Protein AF-A0A1X6P305-F1 (afdb_monomer_lite)

Foldseek 3Di:
DPQPCPLAPPVVQKDFDDPVVDDPFKGKMKGFPVCVVVSVVSSCVSCVVVVAAWDWAWDDDDGIIIIMTGHPCDADQNVQVVVQVVCVVVVVDNQDLLLAEDEDAELSCQCNLVVDDHAYEDELNHDPNNVVSLVVCCVVVVRHVVQRYDYANHHDVGSVVVSCVSSVSD

InterPro domains:
  IPR006380 Sucrose phosphatase-like domain [PF05116] (19-166)
  IPR023214 HAD superfamily [G3DSA:3.40.50.1000] (32-170)
  IPR036412 HAD-like superfamily [SSF56784] (42-167)
  IPR051518 Plant Sucrose Phosphatase [PTHR46521] (19-167)

Structure (mmCIF, N/CA/C/O backbone):
data_AF-A0A1X6P305-F1
#
_entry.id   AF-A0A1X6P305-F1
#
loop_
_atom_site.group_PDB
_atom_site.id
_atom_site.type_symbol
_atom_site.label_atom_id
_atom_site.label_alt_id
_atom_site.label_comp_id
_atom_site.label_asym_id
_atom_site.label_entity_id
_atom_site.label_seq_id
_atom_site.pdbx_PDB_ins_code
_atom_site.Cartn_x
_atom_site.Cartn_y
_atom_site.Cartn_z
_atom_site.occupancy
_atom_site.B_iso_or_equiv
_atom_site.auth_seq_id
_atom_site.auth_comp_id
_atom_site.auth_asym_id
_atom_site.auth_atom_id
_atom_site.pdbx_PDB_model_num
ATOM 1 N N . MET A 1 1 ? 3.555 -16.662 -20.538 1.00 41.25 1 MET A N 1
ATOM 2 C CA . MET A 1 1 ? 4.972 -16.992 -20.259 1.00 41.25 1 MET A CA 1
ATOM 3 C C . MET A 1 1 ? 5.981 -16.266 -21.151 1.00 41.25 1 MET A C 1
ATOM 5 O O . MET A 1 1 ? 7.010 -15.891 -20.623 1.00 41.25 1 MET A O 1
ATOM 9 N N . ALA A 1 2 ? 5.705 -15.972 -22.430 1.00 40.44 2 ALA A N 1
ATOM 10 C CA . ALA A 1 2 ? 6.665 -15.276 -23.312 1.00 40.44 2 ALA A CA 1
ATOM 11 C C . ALA A 1 2 ? 6.873 -13.759 -23.044 1.00 40.44 2 ALA A C 1
ATOM 13 O O . ALA A 1 2 ? 7.752 -13.150 -23.637 1.00 40.44 2 ALA A O 1
ATOM 14 N N . VAL A 1 3 ? 6.064 -13.124 -22.181 1.00 40.97 3 VAL A N 1
ATOM 15 C CA . VAL A 1 3 ? 5.945 -11.647 -22.107 1.00 40.97 3 VAL A CA 1
ATOM 16 C C . VAL A 1 3 ? 7.059 -10.975 -21.302 1.00 40.97 3 VAL A C 1
ATOM 18 O O . VAL A 1 3 ? 7.539 -9.927 -21.703 1.00 40.97 3 VAL A O 1
ATOM 21 N N . ALA A 1 4 ? 7.526 -11.576 -20.207 1.00 39.50 4 ALA A N 1
ATOM 22 C CA . ALA A 1 4 ? 8.588 -10.973 -19.392 1.00 39.50 4 ALA A CA 1
ATOM 23 C C . ALA A 1 4 ? 10.001 -11.499 -19.722 1.00 39.50 4 ALA A C 1
ATOM 25 O O . ALA A 1 4 ? 10.965 -11.132 -19.060 1.00 39.50 4 ALA A O 1
ATOM 26 N N . GLN A 1 5 ? 10.154 -12.315 -20.774 1.00 46.06 5 GLN A N 1
ATOM 27 C CA . GLN A 1 5 ? 11.481 -12.701 -21.270 1.00 46.06 5 GLN A CA 1
ATOM 28 C C . GLN A 1 5 ? 12.166 -11.565 -22.049 1.00 46.06 5 GLN A C 1
ATOM 30 O O . GLN A 1 5 ? 13.327 -11.288 -21.776 1.00 46.06 5 GLN A O 1
ATOM 35 N N . SER A 1 6 ? 11.467 -10.853 -22.942 1.00 51.69 6 SER A N 1
ATOM 36 C CA . SER A 1 6 ? 12.130 -9.958 -23.912 1.00 51.69 6 SER A CA 1
ATOM 37 C C . SER A 1 6 ? 12.447 -8.540 -23.416 1.00 51.69 6 SER A C 1
ATOM 39 O O . SER A 1 6 ? 13.210 -7.832 -24.058 1.00 51.69 6 SER A O 1
ATOM 41 N N . VAL A 1 7 ? 11.847 -8.075 -22.313 1.00 49.56 7 VAL A N 1
ATOM 42 C CA . VAL A 1 7 ? 12.103 -6.715 -21.774 1.00 49.56 7 VAL A CA 1
ATOM 43 C C . VAL A 1 7 ? 13.159 -6.724 -20.666 1.00 49.56 7 VAL A C 1
ATOM 45 O O . VAL A 1 7 ? 13.866 -5.742 -20.463 1.00 49.56 7 VAL A O 1
ATOM 48 N N . ILE A 1 8 ? 13.262 -7.832 -19.933 1.00 55.44 8 ILE A N 1
ATOM 49 C CA . ILE A 1 8 ? 13.908 -7.867 -18.616 1.00 55.44 8 ILE A CA 1
ATOM 50 C C . ILE A 1 8 ? 15.241 -8.614 -18.664 1.00 55.44 8 ILE A C 1
ATOM 52 O O . ILE A 1 8 ? 16.194 -8.195 -18.016 1.00 55.44 8 ILE A O 1
ATOM 56 N N . VAL A 1 9 ? 15.316 -9.700 -19.437 1.00 54.78 9 VAL A N 1
ATOM 57 C CA . VAL A 1 9 ? 16.460 -10.622 -19.403 1.00 54.78 9 VAL A CA 1
ATOM 58 C C . VAL A 1 9 ? 17.591 -10.160 -20.327 1.00 54.78 9 VAL A C 1
ATOM 60 O O . VAL A 1 9 ? 18.756 -10.251 -19.951 1.00 54.78 9 VAL A O 1
ATOM 63 N N . ASP A 1 10 ? 17.265 -9.580 -21.484 1.00 52.56 10 ASP A N 1
ATOM 64 C CA . ASP A 1 10 ? 18.261 -9.269 -22.522 1.00 52.56 10 ASP A CA 1
ATOM 65 C C . ASP A 1 10 ? 19.130 -8.033 -22.214 1.00 52.56 10 ASP A C 1
ATOM 67 O O . ASP A 1 10 ? 20.194 -7.864 -22.804 1.00 52.56 10 ASP A O 1
ATOM 71 N N . THR A 1 11 ? 18.725 -7.176 -21.267 1.00 59.62 11 THR A N 1
ATOM 72 C CA . THR A 1 11 ? 19.483 -5.966 -20.878 1.00 59.62 11 THR A CA 1
ATOM 73 C C . THR A 1 11 ? 20.343 -6.149 -19.624 1.00 59.62 11 THR A C 1
ATOM 75 O O . THR A 1 11 ? 21.113 -5.254 -19.283 1.00 59.62 11 THR A O 1
ATOM 78 N N . GLY A 1 12 ? 20.205 -7.267 -18.897 1.00 66.88 12 GLY A N 1
ATOM 79 C CA . GLY A 1 12 ? 20.871 -7.491 -17.603 1.00 66.88 12 GLY A CA 1
ATOM 80 C C . GLY A 1 12 ? 20.376 -6.595 -16.454 1.00 66.88 12 GLY A C 1
ATOM 81 O O . GLY A 1 12 ? 20.876 -6.689 -15.335 1.00 66.88 12 GLY A O 1
ATOM 82 N N . LEU A 1 13 ? 19.381 -5.738 -16.706 1.00 75.50 13 LEU A N 1
ATOM 83 C CA . LEU A 1 13 ? 18.821 -4.800 -15.728 1.00 75.50 13 LEU A CA 1
ATOM 84 C C . LEU A 1 13 ? 17.642 -5.385 -14.938 1.00 75.50 13 LEU A C 1
ATOM 86 O O . LEU A 1 13 ? 17.107 -4.730 -14.039 1.00 75.50 13 LEU A O 1
ATOM 90 N N . GLY A 1 14 ? 17.259 -6.628 -15.228 1.00 84.62 14 GLY A N 1
ATOM 91 C CA . GLY A 1 14 ? 16.316 -7.384 -14.427 1.00 84.62 14 GLY A CA 1
ATOM 92 C C . GLY A 1 14 ? 16.475 -8.896 -14.580 1.00 84.62 14 GLY A C 1
ATOM 93 O O . GLY A 1 14 ? 17.194 -9.393 -15.442 1.00 84.62 14 GLY A O 1
ATOM 94 N N . HIS A 1 15 ? 15.804 -9.645 -13.717 1.00 87.88 15 HIS A N 1
ATOM 95 C CA . HIS A 1 15 ? 15.769 -11.099 -13.753 1.00 87.88 15 HIS A CA 1
ATOM 96 C C . HIS A 1 15 ? 14.437 -11.625 -13.225 1.00 87.88 15 HIS A C 1
ATOM 98 O O . HIS A 1 15 ? 13.736 -10.978 -12.444 1.00 87.88 15 HIS A O 1
ATOM 104 N N . TRP A 1 16 ? 14.107 -12.847 -13.622 1.00 89.25 16 TRP A N 1
ATOM 105 C CA . TRP A 1 16 ? 13.015 -13.591 -13.013 1.00 89.25 16 TRP A CA 1
ATOM 106 C C . TRP A 1 16 ? 13.398 -14.032 -11.608 1.00 89.25 16 TRP A C 1
ATOM 108 O O . TRP A 1 16 ? 14.459 -14.623 -11.408 1.00 89.25 16 TRP A O 1
ATOM 118 N N . ARG A 1 17 ? 12.520 -13.785 -10.636 1.00 91.25 17 ARG A N 1
ATOM 119 C CA . ARG A 1 17 ? 12.681 -14.364 -9.302 1.00 91.25 17 ARG A CA 1
ATOM 120 C C . ARG A 1 17 ? 12.416 -15.873 -9.316 1.00 91.25 17 ARG A C 1
ATOM 122 O O . ARG A 1 17 ? 11.715 -16.351 -10.214 1.00 91.25 17 ARG A O 1
ATOM 129 N N . PRO A 1 18 ? 12.946 -16.627 -8.334 1.00 91.62 18 PRO A N 1
ATOM 130 C CA . PRO A 1 18 ? 12.759 -18.072 -8.248 1.00 91.62 18 PRO A CA 1
ATOM 131 C C . PRO A 1 18 ? 11.295 -18.508 -8.363 1.00 91.62 18 PRO A C 1
ATOM 133 O O . PRO A 1 18 ? 10.387 -17.805 -7.925 1.00 91.62 18 PRO A O 1
ATOM 136 N N . ALA A 1 19 ? 11.068 -19.709 -8.900 1.00 90.69 19 ALA A N 1
ATOM 137 C CA . ALA A 1 19 ? 9.725 -20.222 -9.181 1.00 90.69 19 ALA A CA 1
ATOM 138 C C . ALA A 1 19 ? 8.796 -20.255 -7.951 1.00 90.69 19 ALA A C 1
ATOM 140 O O . ALA A 1 19 ? 7.597 -20.059 -8.101 1.00 90.69 19 ALA A O 1
ATOM 141 N N . PHE A 1 20 ? 9.335 -20.450 -6.742 1.00 91.62 20 PHE A N 1
ATOM 142 C CA . PHE A 1 20 ? 8.543 -20.487 -5.506 1.00 91.62 20 PHE A CA 1
ATOM 143 C C . PHE A 1 20 ? 7.988 -19.115 -5.076 1.00 91.62 20 PHE A C 1
ATOM 145 O O . PHE A 1 20 ? 7.092 -19.064 -4.239 1.00 91.62 20 PHE A O 1
ATOM 152 N N . GLU A 1 21 ? 8.502 -18.009 -5.625 1.00 90.94 21 GLU A N 1
ATOM 153 C CA . GLU A 1 21 ? 7.965 -16.656 -5.394 1.00 90.94 21 GLU A CA 1
ATOM 154 C C . GLU A 1 21 ? 6.851 -16.298 -6.392 1.00 90.94 21 GLU A C 1
ATOM 156 O O . GLU A 1 21 ? 6.123 -15.322 -6.197 1.00 90.94 21 GLU A O 1
ATOM 161 N N . GLN A 1 22 ? 6.709 -17.089 -7.459 1.00 90.94 22 GLN A N 1
ATOM 162 C CA . GLN A 1 22 ? 5.692 -16.912 -8.486 1.00 90.94 22 GLN A CA 1
ATOM 163 C C . GLN A 1 22 ? 4.390 -17.592 -8.054 1.00 90.94 22 GLN A C 1
ATOM 165 O O . GLN A 1 22 ? 4.395 -18.676 -7.472 1.00 90.94 22 GLN A O 1
ATOM 170 N N . THR A 1 23 ? 3.250 -16.991 -8.386 1.00 90.50 23 THR A N 1
ATOM 171 C CA . THR A 1 23 ? 1.936 -17.619 -8.184 1.00 90.50 23 THR A CA 1
ATOM 172 C C . THR A 1 23 ? 1.076 -17.482 -9.435 1.00 90.50 23 THR A C 1
ATOM 174 O O . THR A 1 23 ? 1.407 -16.732 -10.353 1.00 90.50 23 THR A O 1
ATOM 177 N N . ALA A 1 24 ? -0.079 -18.150 -9.459 1.00 89.06 24 ALA A N 1
ATOM 178 C CA . ALA A 1 24 ? -1.055 -17.986 -10.539 1.00 89.06 24 ALA A CA 1
ATOM 179 C C . ALA A 1 24 ? -1.560 -16.534 -10.701 1.00 89.06 24 ALA A C 1
ATOM 181 O O . ALA A 1 24 ? -2.077 -16.187 -11.760 1.00 89.06 24 ALA A O 1
ATOM 182 N N . TYR A 1 25 ? -1.402 -15.688 -9.676 1.00 87.12 25 TYR A N 1
ATOM 183 C CA . TYR A 1 25 ? -1.951 -14.327 -9.629 1.00 87.12 25 TYR A CA 1
ATOM 184 C C . TYR A 1 25 ? -0.890 -13.239 -9.425 1.00 87.12 25 TYR A C 1
ATOM 186 O O . TYR A 1 25 ? -1.233 -12.061 -9.308 1.00 87.12 25 TYR A O 1
ATOM 194 N N . LYS A 1 26 ? 0.389 -13.626 -9.350 1.00 89.94 26 LYS A N 1
ATOM 195 C CA . LYS A 1 26 ? 1.500 -12.717 -9.074 1.00 89.94 26 LYS A CA 1
ATOM 196 C C . LYS A 1 26 ? 2.764 -13.187 -9.768 1.00 89.94 26 LYS A C 1
ATOM 198 O O . LYS A 1 26 ? 3.216 -14.306 -9.524 1.00 89.94 26 LYS A O 1
ATOM 203 N N . ILE A 1 27 ? 3.337 -12.300 -10.569 1.00 91.56 27 ILE A N 1
ATOM 204 C CA . ILE A 1 27 ? 4.679 -12.448 -11.120 1.00 91.56 27 ILE A CA 1
ATOM 205 C C . ILE A 1 27 ? 5.628 -11.560 -10.323 1.00 91.56 27 ILE A C 1
ATOM 207 O O . ILE A 1 27 ? 5.286 -10.420 -10.033 1.00 91.56 27 ILE A O 1
ATOM 211 N N . VAL A 1 28 ? 6.813 -12.066 -9.994 1.00 92.00 28 VAL A N 1
ATOM 212 C CA . VAL A 1 28 ? 7.843 -11.313 -9.271 1.00 92.00 28 VAL A CA 1
ATOM 213 C C . VAL A 1 28 ? 9.112 -11.227 -10.107 1.00 92.00 28 VAL A C 1
ATOM 215 O O . VAL A 1 28 ? 9.628 -12.236 -10.603 1.00 92.00 28 VAL A O 1
ATOM 218 N N . LEU A 1 29 ? 9.629 -10.012 -10.237 1.00 92.19 29 LEU A N 1
ATOM 219 C CA . LEU A 1 29 ? 10.847 -9.688 -10.965 1.00 92.19 29 LEU A CA 1
ATOM 220 C C . LEU A 1 29 ? 11.856 -9.065 -10.001 1.00 92.19 29 LEU A C 1
ATOM 222 O O . LEU A 1 29 ? 11.485 -8.298 -9.117 1.00 92.19 29 LEU A O 1
ATOM 226 N N . GLY A 1 30 ? 13.135 -9.380 -10.170 1.00 93.12 30 GLY A N 1
ATOM 227 C CA . GLY A 1 30 ? 14.216 -8.613 -9.565 1.00 93.12 30 GLY A CA 1
ATOM 228 C C . GLY A 1 30 ? 14.681 -7.565 -10.564 1.00 93.12 30 GLY A C 1
ATOM 229 O O . GLY A 1 30 ? 15.067 -7.924 -11.670 1.00 93.12 30 GLY A O 1
ATOM 230 N N . VAL A 1 31 ? 14.642 -6.284 -10.212 1.00 92.50 31 VAL A N 1
ATOM 231 C CA . VAL A 1 31 ? 14.978 -5.177 -11.121 1.00 92.50 31 VAL A CA 1
ATOM 232 C C . VAL A 1 31 ? 16.054 -4.309 -10.492 1.00 92.50 31 VAL A C 1
ATOM 234 O O . VAL A 1 31 ? 15.962 -3.979 -9.311 1.00 92.50 31 VAL A O 1
ATOM 237 N N . ASN A 1 32 ? 17.079 -3.933 -11.253 1.00 91.75 32 ASN A N 1
ATOM 238 C CA . ASN A 1 32 ? 18.083 -3.000 -10.759 1.00 91.75 32 ASN A CA 1
ATOM 239 C C . ASN A 1 32 ? 17.417 -1.653 -10.431 1.00 91.75 32 ASN A C 1
ATOM 241 O O . ASN A 1 32 ? 16.595 -1.158 -11.203 1.00 91.75 32 ASN A O 1
ATOM 245 N N . ALA A 1 33 ? 17.778 -1.041 -9.304 1.00 90.69 33 ALA A N 1
ATOM 246 C CA . ALA A 1 33 ? 17.168 0.188 -8.803 1.00 90.69 33 ALA A CA 1
ATOM 247 C C . ALA A 1 33 ? 17.183 1.331 -9.835 1.00 90.69 33 ALA A C 1
ATOM 249 O O . ALA A 1 33 ? 16.227 2.101 -9.917 1.00 90.69 33 ALA A O 1
ATOM 250 N N . THR A 1 34 ? 18.225 1.403 -10.669 1.00 90.19 34 THR A N 1
ATOM 251 C CA . THR A 1 34 ? 18.360 2.416 -11.731 1.00 90.19 34 THR A CA 1
ATOM 252 C C . THR A 1 34 ? 17.397 2.199 -12.905 1.00 90.19 34 THR A C 1
ATOM 254 O O . THR A 1 34 ? 17.078 3.144 -13.624 1.00 90.19 34 THR A O 1
ATOM 257 N N . ALA A 1 35 ? 16.888 0.977 -13.077 1.00 89.25 35 ALA A N 1
ATOM 258 C CA . ALA A 1 35 ? 16.060 0.567 -14.208 1.00 89.25 35 ALA A CA 1
ATOM 259 C C . ALA A 1 35 ? 14.564 0.438 -13.877 1.00 89.25 35 ALA A C 1
ATOM 261 O O . ALA A 1 35 ? 13.757 0.280 -14.792 1.00 89.25 35 ALA A O 1
ATOM 262 N N . VAL A 1 36 ? 14.170 0.537 -12.599 1.00 88.44 36 VAL A N 1
ATOM 263 C CA . VAL A 1 36 ? 12.786 0.316 -12.129 1.00 88.44 36 VAL A CA 1
ATOM 264 C C . VAL A 1 36 ? 11.761 1.087 -12.956 1.00 88.44 36 VAL A C 1
ATOM 266 O O . VAL A 1 36 ? 10.819 0.490 -13.468 1.00 88.44 36 VAL A O 1
ATOM 269 N N . LYS A 1 37 ? 11.965 2.397 -13.144 1.00 89.00 37 LYS A N 1
ATOM 270 C CA . LYS A 1 37 ? 11.026 3.251 -13.891 1.00 89.00 37 LYS A CA 1
ATOM 271 C C . LYS A 1 37 ? 10.865 2.802 -15.344 1.00 89.00 37 LYS A C 1
ATOM 273 O O . LYS A 1 37 ? 9.746 2.733 -15.841 1.00 89.00 37 LYS A O 1
ATOM 278 N N . ALA A 1 38 ? 11.974 2.480 -16.009 1.00 87.62 38 ALA A N 1
ATOM 279 C CA . ALA A 1 38 ? 11.961 2.041 -17.400 1.00 87.62 38 ALA A CA 1
ATOM 280 C C . ALA A 1 38 ? 11.271 0.677 -17.551 1.00 87.62 38 ALA A C 1
ATOM 282 O O . ALA A 1 38 ? 10.443 0.502 -18.443 1.00 87.62 38 ALA A O 1
ATOM 283 N N . VAL A 1 39 ? 11.561 -0.268 -16.650 1.00 88.00 39 VAL A N 1
ATOM 284 C CA . VAL A 1 39 ? 10.935 -1.597 -16.655 1.00 88.00 39 VAL A CA 1
ATOM 285 C C . VAL A 1 39 ? 9.441 -1.499 -16.361 1.00 88.00 39 VAL A C 1
ATOM 287 O O . VAL A 1 39 ? 8.657 -2.107 -17.082 1.00 88.00 39 VAL A O 1
ATOM 290 N N . MET A 1 40 ? 9.029 -0.716 -15.359 1.00 89.69 40 MET A N 1
ATOM 291 C CA . MET A 1 40 ? 7.609 -0.507 -15.053 1.00 89.69 40 MET A CA 1
ATOM 292 C C . MET A 1 40 ? 6.858 0.056 -16.262 1.00 89.69 40 MET A C 1
ATOM 294 O O . MET A 1 40 ? 5.885 -0.555 -16.692 1.00 89.69 40 MET A O 1
ATOM 298 N N . ALA A 1 41 ? 7.364 1.129 -16.880 1.00 89.12 41 ALA A N 1
ATOM 299 C CA . ALA A 1 41 ? 6.741 1.728 -18.061 1.00 89.12 41 ALA A CA 1
ATOM 300 C C . ALA A 1 41 ? 6.636 0.741 -19.239 1.00 89.12 41 ALA A C 1
ATOM 302 O O . ALA A 1 41 ? 5.616 0.684 -19.927 1.00 89.12 41 ALA A O 1
ATOM 303 N N . ALA A 1 42 ? 7.672 -0.073 -19.465 1.00 87.00 42 ALA A N 1
ATOM 304 C CA . ALA A 1 42 ? 7.655 -1.087 -20.513 1.00 87.00 42 ALA A CA 1
ATOM 305 C C . ALA A 1 42 ? 6.632 -2.202 -20.229 1.00 87.00 42 ALA A C 1
ATOM 307 O O . ALA A 1 42 ? 5.907 -2.613 -21.138 1.00 87.00 42 ALA A O 1
ATOM 308 N N . VAL A 1 43 ? 6.538 -2.675 -18.981 1.00 87.56 43 VAL A N 1
ATOM 309 C CA . VAL A 1 43 ? 5.543 -3.680 -18.576 1.00 87.56 43 VAL A CA 1
ATOM 310 C C . VAL A 1 43 ? 4.125 -3.121 -18.720 1.00 87.56 43 VAL A C 1
ATOM 312 O O . VAL A 1 43 ? 3.276 -3.788 -19.310 1.00 87.56 43 VAL A O 1
ATOM 315 N N . GLU A 1 44 ? 3.871 -1.893 -18.264 1.00 90.06 44 GLU A N 1
ATOM 316 C CA . GLU A 1 44 ? 2.573 -1.218 -18.413 1.00 90.06 44 GLU A CA 1
ATOM 317 C C . GLU A 1 44 ? 2.166 -1.089 -19.877 1.00 90.06 44 GLU A C 1
ATOM 319 O O . GLU A 1 44 ? 1.058 -1.481 -20.241 1.00 90.06 44 GLU A O 1
ATOM 324 N N . ALA A 1 45 ? 3.069 -0.611 -20.738 1.00 87.19 45 ALA A N 1
ATOM 325 C CA . ALA A 1 45 ? 2.795 -0.455 -22.163 1.00 87.19 45 ALA A CA 1
ATOM 326 C C . ALA A 1 45 ? 2.435 -1.795 -22.827 1.00 87.19 45 ALA A C 1
ATOM 328 O O . ALA A 1 45 ? 1.479 -1.876 -23.599 1.00 87.19 45 ALA A O 1
ATOM 329 N N . GLN A 1 46 ? 3.165 -2.867 -22.509 1.00 86.31 46 GLN A N 1
ATOM 330 C CA . GLN A 1 46 ? 2.917 -4.184 -23.098 1.00 86.31 46 GLN A CA 1
ATOM 331 C C . GLN A 1 46 ? 1.635 -4.848 -22.596 1.00 86.31 46 GLN A C 1
ATOM 333 O O . GLN A 1 46 ? 0.938 -5.497 -23.381 1.00 86.31 46 GLN A O 1
ATOM 338 N N . LEU A 1 47 ? 1.326 -4.720 -21.304 1.00 88.88 47 LEU A N 1
ATOM 339 C CA . LEU A 1 47 ? 0.081 -5.238 -20.739 1.00 88.88 47 LEU A CA 1
ATOM 340 C C . LEU A 1 47 ? -1.117 -4.424 -21.241 1.00 88.88 47 LEU A C 1
ATOM 342 O O . LEU A 1 47 ? -2.107 -5.007 -21.686 1.00 88.88 47 LEU A O 1
ATOM 346 N N . GLY A 1 48 ? -0.980 -3.098 -21.291 1.00 90.00 48 GLY A N 1
ATOM 347 C CA . GLY A 1 48 ? -1.978 -2.177 -21.829 1.00 90.00 48 GLY A CA 1
ATOM 348 C C . GLY A 1 48 ? -2.301 -2.441 -23.300 1.00 90.00 48 GLY A C 1
ATOM 349 O O . GLY A 1 48 ? -3.473 -2.539 -23.655 1.00 90.00 48 GLY A O 1
ATOM 350 N N . ALA A 1 49 ? -1.291 -2.687 -24.142 1.00 91.19 49 ALA A N 1
ATO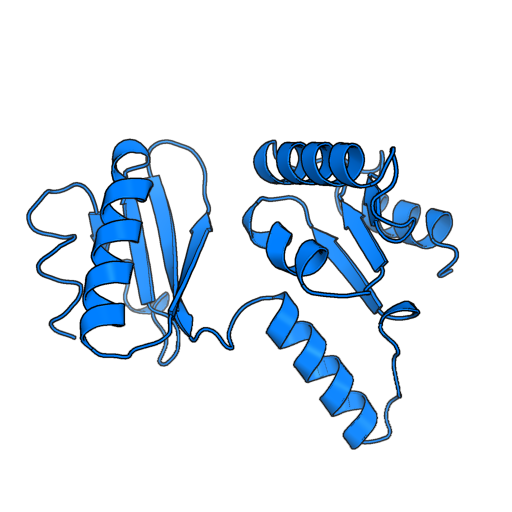M 351 C CA . ALA A 1 49 ? -1.481 -3.057 -25.552 1.00 91.19 49 ALA A CA 1
ATOM 352 C C . ALA A 1 49 ? -2.276 -4.364 -25.750 1.00 91.19 49 ALA A C 1
ATOM 354 O O . ALA A 1 49 ? -2.776 -4.633 -26.841 1.00 91.19 49 ALA A O 1
ATOM 355 N N . ARG A 1 50 ? -2.399 -5.186 -24.702 1.00 91.19 50 ARG A N 1
ATOM 356 C CA . ARG A 1 50 ? -3.166 -6.440 -24.690 1.00 91.19 50 ARG A CA 1
ATOM 357 C C . ARG A 1 50 ? -4.487 -6.321 -23.925 1.00 91.19 50 ARG A C 1
ATOM 359 O O . ARG A 1 50 ? -5.159 -7.331 -23.741 1.00 91.19 50 ARG A O 1
ATOM 366 N N . GLY A 1 51 ? -4.838 -5.126 -23.445 1.00 92.62 51 GLY A N 1
ATOM 367 C CA . GLY A 1 51 ? -6.017 -4.899 -22.607 1.00 92.62 51 GLY A CA 1
ATOM 368 C C . GLY A 1 51 ? -5.939 -5.572 -21.233 1.00 92.62 51 GLY A C 1
ATOM 369 O O . GLY A 1 51 ? -6.970 -5.824 -20.614 1.00 92.62 51 GLY A O 1
ATOM 370 N N . ILE A 1 52 ? -4.736 -5.903 -20.755 1.00 89.81 52 ILE A N 1
ATOM 371 C CA . ILE A 1 52 ? -4.535 -6.560 -19.463 1.00 89.81 52 ILE A CA 1
ATOM 372 C C . ILE A 1 52 ? -4.323 -5.485 -18.401 1.00 89.81 52 ILE A C 1
ATOM 374 O O . ILE A 1 52 ? -3.291 -4.817 -18.378 1.00 89.81 52 ILE A O 1
ATOM 378 N N . GLY A 1 53 ? -5.288 -5.348 -17.493 1.00 88.75 53 GLY A N 1
ATOM 379 C CA . GLY A 1 53 ? -5.128 -4.529 -16.298 1.00 88.75 53 GLY A CA 1
ATOM 380 C C . GLY A 1 53 ? -4.193 -5.208 -15.301 1.00 88.75 53 GLY A C 1
ATOM 381 O O . GLY A 1 53 ? -4.495 -6.298 -14.811 1.00 88.75 53 GLY A O 1
ATOM 382 N N . ALA A 1 54 ? -3.089 -4.547 -14.964 1.00 90.31 54 ALA A N 1
ATOM 383 C CA . ALA A 1 54 ? -2.189 -4.985 -13.908 1.00 90.31 54 ALA A CA 1
ATOM 384 C C . ALA A 1 54 ? -1.771 -3.819 -13.012 1.00 90.31 54 ALA A C 1
ATOM 386 O O . ALA A 1 54 ? -1.696 -2.674 -13.451 1.00 90.31 54 ALA A O 1
ATOM 387 N N . GLN A 1 55 ? -1.478 -4.141 -11.759 1.00 89.50 55 GLN A N 1
ATOM 388 C CA . GLN A 1 55 ? -0.829 -3.257 -10.808 1.00 89.50 55 GLN A CA 1
ATOM 389 C C . GLN A 1 55 ? 0.629 -3.685 -10.656 1.00 89.50 55 GLN A C 1
ATOM 391 O O . GLN A 1 55 ? 0.923 -4.870 -10.471 1.00 89.50 55 GLN A O 1
ATOM 396 N N . LEU A 1 56 ? 1.529 -2.705 -10.700 1.00 90.50 56 LEU A N 1
ATOM 397 C CA . LEU A 1 56 ? 2.947 -2.893 -10.431 1.00 90.50 56 LEU A CA 1
ATOM 398 C C . LEU A 1 56 ? 3.287 -2.377 -9.040 1.00 90.50 56 LEU A C 1
ATOM 400 O O . LEU A 1 56 ? 2.987 -1.235 -8.699 1.00 90.50 56 LEU A O 1
ATOM 404 N N . ILE A 1 57 ? 3.913 -3.226 -8.231 1.00 87.62 57 ILE A N 1
ATOM 405 C CA . ILE A 1 57 ? 4.281 -2.910 -6.853 1.00 87.62 57 ILE A CA 1
ATOM 406 C C . ILE A 1 57 ? 5.784 -3.110 -6.724 1.00 87.62 57 ILE A C 1
ATOM 408 O O . ILE A 1 57 ? 6.283 -4.226 -6.838 1.00 87.62 57 ILE A O 1
ATOM 412 N N . CYS A 1 58 ? 6.506 -2.018 -6.491 1.00 88.25 58 CYS A N 1
ATOM 413 C CA . CYS A 1 58 ? 7.950 -2.040 -6.307 1.00 88.25 58 CYS A CA 1
ATOM 414 C C . CYS A 1 58 ? 8.292 -1.951 -4.815 1.00 88.25 58 CYS A C 1
ATOM 416 O O . CYS A 1 58 ? 7.780 -1.079 -4.114 1.00 88.25 58 CYS A O 1
ATOM 418 N N . CYS A 1 59 ? 9.174 -2.819 -4.322 1.00 84.06 59 CYS A N 1
ATOM 419 C CA . CYS A 1 59 ? 9.667 -2.765 -2.946 1.00 84.06 59 CYS A CA 1
ATOM 420 C C . CYS A 1 59 ? 11.135 -3.211 -2.826 1.00 84.06 59 CYS A C 1
ATOM 422 O O . CYS A 1 59 ? 11.732 -3.740 -3.766 1.00 84.06 59 CYS A O 1
ATOM 424 N N . GLY A 1 60 ? 11.726 -2.982 -1.652 1.00 83.94 60 GLY A N 1
ATOM 425 C CA . GLY A 1 60 ? 13.110 -3.341 -1.336 1.00 83.94 60 GLY A CA 1
ATOM 426 C C . GLY A 1 60 ? 14.061 -2.144 -1.296 1.00 83.94 60 GLY A C 1
ATOM 427 O O . GLY A 1 60 ? 13.707 -1.031 -1.674 1.00 83.94 60 GLY A O 1
ATOM 428 N N . VAL A 1 61 ? 15.284 -2.401 -0.835 1.00 79.44 61 VAL A N 1
ATOM 429 C CA . VAL A 1 61 ? 16.353 -1.409 -0.634 1.00 79.44 61 VAL A CA 1
ATOM 430 C C . VAL A 1 61 ? 17.649 -1.873 -1.312 1.00 79.44 61 VAL A C 1
ATOM 432 O O . VAL A 1 61 ? 17.777 -3.040 -1.677 1.00 79.44 61 VAL A O 1
ATOM 435 N N . GLY A 1 62 ? 18.621 -0.972 -1.480 1.00 87.31 62 GLY A N 1
ATOM 436 C CA . GLY A 1 62 ? 19.923 -1.276 -2.098 1.00 87.31 62 GLY A CA 1
ATOM 437 C C . GLY A 1 62 ? 19.925 -1.131 -3.622 1.00 87.31 62 GLY A C 1
ATOM 438 O O . GLY A 1 62 ? 19.233 -0.264 -4.156 1.00 87.31 62 GLY A O 1
ATOM 439 N N . ASP A 1 63 ? 20.670 -1.983 -4.327 1.00 90.94 63 ASP A N 1
ATOM 440 C CA . ASP A 1 63 ? 20.836 -1.900 -5.791 1.00 90.94 63 ASP A CA 1
ATOM 441 C C . ASP A 1 63 ? 19.759 -2.649 -6.583 1.00 90.94 63 ASP A C 1
ATOM 443 O O . ASP A 1 63 ? 19.639 -2.471 -7.793 1.00 90.94 63 ASP A O 1
ATOM 447 N N . TRP A 1 64 ? 18.951 -3.474 -5.914 1.00 91.81 64 TRP A N 1
ATOM 448 C CA . TRP A 1 64 ? 17.902 -4.282 -6.534 1.00 91.81 64 TRP A CA 1
ATOM 449 C C . TRP A 1 64 ? 16.555 -4.064 -5.843 1.00 91.81 64 TRP A C 1
ATOM 451 O O . TRP A 1 64 ? 16.479 -3.759 -4.652 1.00 91.81 64 TRP A O 1
ATOM 461 N N . ARG A 1 65 ? 15.475 -4.188 -6.607 1.00 90.88 65 ARG A N 1
ATOM 462 C CA . ARG A 1 65 ? 14.089 -4.090 -6.154 1.00 90.88 65 ARG A CA 1
ATOM 463 C C . ARG A 1 65 ? 13.320 -5.335 -6.556 1.00 90.88 65 ARG A C 1
ATOM 465 O O . ARG A 1 65 ? 13.584 -5.920 -7.605 1.00 90.88 65 ARG A O 1
ATOM 472 N N . TYR A 1 66 ? 12.346 -5.696 -5.737 1.00 91.81 66 TYR A N 1
ATOM 473 C CA . TYR A 1 66 ? 11.293 -6.618 -6.124 1.00 91.81 66 TYR A CA 1
ATOM 474 C C . TYR A 1 66 ? 10.220 -5.820 -6.848 1.00 91.81 66 TYR A C 1
ATOM 476 O O . TYR A 1 66 ? 9.733 -4.821 -6.321 1.00 91.81 66 TYR A O 1
ATOM 484 N N . LEU A 1 67 ? 9.872 -6.254 -8.051 1.00 91.94 67 LEU A N 1
ATOM 485 C CA . LEU A 1 67 ? 8.762 -5.724 -8.820 1.00 91.94 67 LEU A CA 1
ATOM 486 C C . LEU A 1 67 ? 7.712 -6.823 -8.969 1.00 91.94 67 LEU A C 1
ATOM 488 O O . LEU A 1 67 ? 7.874 -7.753 -9.762 1.00 91.94 67 LEU A O 1
ATOM 492 N N . ASP A 1 68 ? 6.645 -6.701 -8.189 1.00 91.62 68 ASP A N 1
ATOM 493 C CA . ASP A 1 68 ? 5.466 -7.548 -8.289 1.00 91.62 68 ASP A CA 1
ATOM 494 C C . ASP A 1 68 ? 4.558 -7.012 -9.403 1.00 91.62 68 ASP A C 1
ATOM 496 O O . ASP A 1 68 ? 4.203 -5.833 -9.419 1.00 91.62 68 ASP A O 1
ATOM 500 N N . VAL A 1 69 ? 4.143 -7.891 -10.310 1.00 91.94 69 VAL A N 1
ATOM 501 C CA . VAL A 1 69 ? 3.104 -7.650 -11.313 1.00 91.94 69 VAL A CA 1
ATOM 502 C C . VAL A 1 69 ? 1.903 -8.500 -10.925 1.00 91.94 69 VAL A C 1
ATOM 504 O O . VAL A 1 69 ? 1.960 -9.733 -10.957 1.00 91.94 69 VAL A O 1
ATOM 507 N N . ALA A 1 70 ? 0.818 -7.844 -10.532 1.00 91.50 70 ALA A N 1
ATOM 508 C CA . ALA A 1 70 ? -0.394 -8.497 -10.056 1.00 91.50 70 ALA A CA 1
ATOM 509 C C . ALA A 1 70 ? -1.633 -7.941 -10.766 1.00 91.50 70 ALA A C 1
ATOM 511 O O . ALA A 1 70 ? -1.572 -6.919 -11.444 1.00 91.50 70 ALA A O 1
ATOM 512 N N . SER A 1 71 ? -2.775 -8.610 -10.612 1.00 89.62 71 SER A N 1
ATOM 513 C CA . SER A 1 71 ? -4.068 -8.072 -11.063 1.00 89.62 71 SER A CA 1
ATOM 514 C C . SER A 1 71 ? -4.358 -6.708 -10.420 1.00 89.62 71 SER A C 1
ATOM 516 O O . SER A 1 71 ? -3.987 -6.481 -9.270 1.00 89.62 71 SER A O 1
ATOM 518 N N . THR A 1 72 ? -5.087 -5.826 -11.108 1.00 88.50 72 THR A N 1
ATOM 519 C CA . THR A 1 72 ? -5.583 -4.557 -10.530 1.00 88.50 72 THR A CA 1
ATOM 520 C C . THR A 1 72 ? -6.513 -4.756 -9.334 1.00 88.50 72 THR A C 1
ATOM 522 O O . THR A 1 72 ? -6.684 -3.848 -8.531 1.00 88.50 72 THR A O 1
ATOM 525 N N . ALA A 1 73 ? -7.104 -5.945 -9.184 1.00 87.69 73 ALA A N 1
ATOM 526 C CA . ALA A 1 73 ? -7.903 -6.302 -8.014 1.00 87.69 73 ALA A CA 1
ATOM 527 C C . ALA A 1 73 ? -7.058 -6.799 -6.823 1.00 87.69 73 ALA A C 1
ATOM 529 O O . ALA A 1 73 ? -7.602 -7.057 -5.748 1.00 87.69 73 ALA A O 1
ATOM 530 N N . ALA A 1 74 ? -5.748 -6.988 -7.005 1.00 88.06 74 ALA A N 1
ATOM 531 C CA . ALA A 1 74 ? -4.845 -7.429 -5.949 1.00 88.06 74 ALA A CA 1
ATOM 532 C C . ALA A 1 74 ? -4.446 -6.265 -5.022 1.00 88.06 74 ALA A C 1
ATOM 534 O O . ALA A 1 74 ? -4.889 -5.129 -5.171 1.00 88.06 74 ALA A O 1
ATOM 535 N N . GLY A 1 75 ? -3.598 -6.564 -4.038 1.00 87.62 75 GLY A N 1
ATOM 536 C CA . GLY A 1 75 ? -3.047 -5.578 -3.112 1.00 87.62 75 GLY A CA 1
ATOM 537 C C . GLY A 1 75 ? -3.624 -5.669 -1.703 1.00 87.62 75 GLY A C 1
ATOM 538 O O . GLY A 1 75 ? -4.694 -6.235 -1.467 1.00 87.62 75 GLY A O 1
ATOM 539 N N . LYS A 1 76 ? -2.872 -5.112 -0.748 1.00 90.75 76 LYS A N 1
ATOM 540 C CA . LYS A 1 76 ? -3.176 -5.194 0.688 1.00 90.75 76 LYS A CA 1
ATOM 541 C C . LYS A 1 76 ? -4.538 -4.576 1.023 1.00 90.75 76 LYS A C 1
ATOM 543 O O . LYS A 1 76 ? -5.327 -5.200 1.728 1.00 90.75 76 LYS A O 1
ATOM 548 N N . TRP A 1 77 ? -4.842 -3.404 0.454 1.00 92.19 77 TRP A N 1
ATOM 549 C CA . TRP A 1 77 ? -6.132 -2.735 0.647 1.00 92.19 77 TRP A CA 1
ATOM 550 C C . TRP A 1 77 ? -7.303 -3.581 0.130 1.00 92.19 77 TRP A C 1
ATOM 552 O O . TRP A 1 77 ? -8.228 -3.886 0.881 1.00 92.19 77 TRP A O 1
ATOM 562 N N . SER A 1 78 ? -7.230 -4.048 -1.122 1.00 91.50 78 SER A N 1
ATOM 563 C CA . SER A 1 78 ? -8.269 -4.881 -1.741 1.00 91.50 78 SER A CA 1
ATOM 564 C C . SER A 1 78 ? -8.515 -6.172 -0.956 1.00 91.50 78 SER A C 1
ATOM 566 O O . SER A 1 78 ? -9.667 -6.567 -0.756 1.00 91.50 78 SER A O 1
ATOM 568 N N . ALA A 1 79 ? -7.446 -6.803 -0.459 1.00 92.94 79 ALA A N 1
ATOM 569 C CA . ALA A 1 79 ? -7.529 -7.992 0.383 1.00 92.94 79 ALA A CA 1
ATOM 570 C C . ALA A 1 79 ? -8.227 -7.700 1.723 1.00 92.94 79 ALA A C 1
ATOM 572 O O . ALA A 1 79 ? -9.168 -8.405 2.089 1.00 92.94 79 ALA A O 1
ATOM 573 N N . MET A 1 80 ? -7.831 -6.634 2.424 1.00 94.81 80 MET A N 1
ATOM 574 C CA . MET A 1 80 ? -8.474 -6.205 3.671 1.00 94.81 80 MET A CA 1
ATOM 575 C C . MET A 1 80 ? -9.965 -5.893 3.456 1.00 94.81 80 MET A C 1
ATOM 577 O O . MET A 1 80 ? -10.819 -6.386 4.197 1.00 94.81 80 MET A O 1
ATOM 581 N N . ALA A 1 81 ? -10.302 -5.145 2.402 1.00 93.25 81 ALA A N 1
ATOM 582 C CA . ALA A 1 81 ? -11.680 -4.787 2.080 1.00 93.25 81 ALA A CA 1
ATOM 583 C C . ALA A 1 81 ? -12.522 -6.025 1.727 1.00 93.25 81 ALA A C 1
ATOM 585 O O . ALA A 1 81 ? -13.701 -6.101 2.083 1.00 93.25 81 ALA A O 1
ATOM 586 N N . HIS A 1 82 ? -11.924 -7.016 1.058 1.00 94.56 82 HIS A N 1
ATOM 587 C CA . HIS A 1 82 ? -12.565 -8.301 0.795 1.00 94.56 82 HIS A CA 1
ATOM 588 C C . HIS A 1 82 ? -12.863 -9.066 2.090 1.00 94.56 82 HIS A C 1
ATOM 590 O O . HIS A 1 82 ? -14.001 -9.497 2.277 1.00 94.56 82 HIS A O 1
ATOM 596 N N . VAL A 1 83 ? -11.884 -9.197 2.995 1.00 95.25 83 VAL A N 1
ATOM 597 C CA . VAL A 1 83 ? -12.074 -9.868 4.295 1.00 95.25 83 VAL A CA 1
ATOM 598 C C . VAL A 1 83 ? -13.206 -9.204 5.074 1.00 95.25 83 VAL A C 1
ATOM 600 O O . VAL A 1 83 ? -14.122 -9.892 5.516 1.00 95.25 83 VAL A O 1
ATOM 603 N N . ARG A 1 84 ? -13.208 -7.871 5.158 1.00 94.56 84 ARG A N 1
ATOM 604 C CA . ARG A 1 84 ? -14.262 -7.099 5.828 1.00 94.56 84 ARG A CA 1
ATOM 605 C C . ARG A 1 84 ? -15.657 -7.411 5.292 1.00 94.56 84 ARG A C 1
ATOM 607 O O . ARG A 1 84 ? -16.537 -7.804 6.054 1.00 94.56 84 ARG A O 1
ATOM 614 N 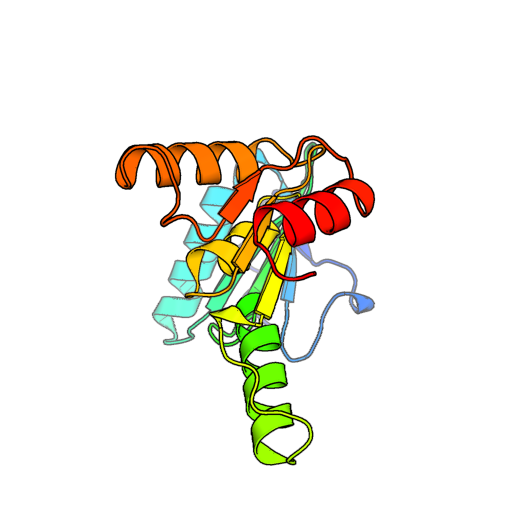N . ARG A 1 85 ? -15.846 -7.308 3.969 1.00 94.44 85 ARG A N 1
ATOM 615 C CA . ARG A 1 85 ? -17.127 -7.639 3.317 1.00 94.44 85 ARG A CA 1
ATOM 616 C C . ARG A 1 85 ? -17.528 -9.091 3.558 1.00 94.44 85 ARG A C 1
ATOM 618 O O . ARG A 1 85 ? -18.704 -9.379 3.761 1.00 94.44 85 ARG A O 1
ATOM 625 N N . ARG A 1 86 ? -16.562 -10.015 3.537 1.00 96.44 86 ARG A N 1
ATOM 626 C CA . ARG A 1 86 ? -16.826 -11.440 3.742 1.00 96.44 86 ARG A CA 1
ATOM 627 C C . ARG A 1 86 ? -17.300 -11.729 5.163 1.00 96.44 86 ARG A C 1
ATOM 629 O O . ARG A 1 86 ? -18.243 -12.502 5.298 1.00 96.44 86 ARG A O 1
ATOM 636 N N . LEU A 1 87 ? -16.691 -11.111 6.178 1.00 96.25 87 LEU A N 1
ATOM 637 C CA . LEU A 1 87 ? -17.091 -11.248 7.584 1.00 96.25 87 LEU A CA 1
ATOM 638 C C . LEU A 1 87 ? -18.512 -10.725 7.834 1.00 96.25 87 LEU A C 1
ATOM 640 O O . LEU A 1 87 ? -19.287 -11.402 8.512 1.00 96.25 87 LEU A O 1
ATOM 644 N N . GLY A 1 88 ? -18.883 -9.602 7.212 1.00 94.81 88 GLY A N 1
ATOM 645 C CA . GLY A 1 88 ? -20.261 -9.102 7.235 1.00 94.81 88 GLY A CA 1
ATOM 646 C C . GLY A 1 88 ? -21.235 -10.080 6.577 1.00 94.81 88 GLY A C 1
ATOM 647 O O . GLY A 1 88 ? -22.254 -10.440 7.161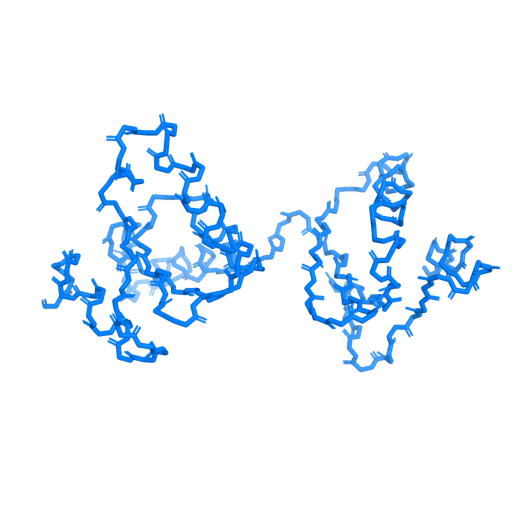 1.00 94.81 88 GLY A O 1
ATOM 648 N N . ALA A 1 89 ? -20.876 -10.613 5.405 1.00 95.00 89 ALA A N 1
ATOM 649 C CA . ALA A 1 89 ? -21.711 -11.564 4.670 1.00 95.00 89 ALA A CA 1
ATOM 650 C C . ALA A 1 89 ? -21.925 -12.914 5.385 1.00 95.00 89 ALA A C 1
ATOM 652 O O . ALA A 1 89 ? -22.894 -13.605 5.082 1.00 95.00 89 ALA A O 1
ATOM 653 N N . VAL A 1 90 ? -21.034 -13.318 6.302 1.00 96.62 90 VAL A N 1
ATOM 654 C CA . VAL A 1 90 ? -21.215 -14.525 7.140 1.00 96.62 90 VAL A CA 1
ATOM 655 C C . VAL A 1 90 ? -21.775 -14.228 8.532 1.00 96.62 90 VAL A C 1
ATOM 657 O O . VAL A 1 90 ? -21.841 -15.135 9.355 1.00 96.62 90 VAL A O 1
ATOM 660 N N . GLY A 1 91 ? -22.151 -12.980 8.820 1.00 94.06 91 GLY A N 1
ATOM 661 C CA . GLY A 1 91 ? -22.728 -12.593 10.108 1.00 94.06 91 GLY A CA 1
ATOM 662 C C . GLY A 1 91 ? -21.748 -12.598 11.287 1.00 94.06 91 GLY A C 1
ATOM 663 O O . GLY A 1 91 ? -22.190 -12.590 12.430 1.00 94.06 91 GLY A O 1
ATOM 664 N N . VAL A 1 92 ? -20.431 -12.607 11.038 1.00 93.94 92 VAL A N 1
ATOM 665 C CA . VAL A 1 92 ? -19.413 -12.504 12.106 1.00 93.94 92 VAL A CA 1
ATOM 666 C C . VAL A 1 92 ? -19.322 -11.072 12.633 1.00 93.94 92 VAL A C 1
ATOM 668 O O . VAL A 1 92 ? -19.094 -10.856 13.820 1.00 93.94 92 VAL A O 1
ATOM 671 N N . GLY A 1 93 ? -19.510 -10.091 11.756 1.00 89.62 93 GLY A N 1
ATOM 672 C CA . GLY A 1 93 ? -19.534 -8.684 12.125 1.00 89.62 93 GLY A CA 1
ATOM 673 C C . GLY A 1 93 ? -19.557 -7.796 10.894 1.00 89.62 93 GLY A C 1
ATOM 674 O O . GLY A 1 93 ? -18.848 -8.058 9.922 1.00 89.62 93 GLY A O 1
ATOM 675 N N . ASP A 1 94 ? -20.373 -6.748 10.945 1.00 91.44 94 ASP A N 1
ATOM 676 C CA . ASP A 1 94 ? -20.353 -5.676 9.957 1.00 91.44 94 ASP A CA 1
ATOM 677 C C . ASP A 1 94 ? -19.377 -4.597 10.428 1.00 91.44 94 ASP A C 1
ATOM 679 O O . ASP A 1 94 ? -19.713 -3.725 11.229 1.00 91.44 94 ASP A O 1
ATOM 683 N N . PHE A 1 95 ? -18.119 -4.731 10.015 1.00 93.56 95 PHE A N 1
ATOM 684 C CA . PHE A 1 95 ? -17.083 -3.769 10.365 1.00 93.56 95 PHE A CA 1
ATOM 685 C C . PHE A 1 95 ? -17.109 -2.630 9.349 1.00 93.56 95 PHE A C 1
ATOM 687 O O . PHE A 1 95 ? -16.838 -2.838 8.166 1.00 93.56 95 PHE A O 1
ATOM 694 N N . ALA A 1 96 ? -17.390 -1.413 9.803 1.00 92.88 96 ALA A N 1
ATOM 695 C CA . ALA A 1 96 ? -17.283 -0.218 8.977 1.00 92.88 96 ALA A CA 1
ATOM 696 C C . ALA A 1 96 ? -15.804 0.164 8.732 1.00 92.88 96 ALA A C 1
ATOM 698 O O . ALA A 1 96 ? -14.927 -0.209 9.523 1.00 92.88 96 ALA A O 1
ATOM 699 N N . PRO A 1 97 ? -15.491 0.976 7.700 1.00 93.19 97 PRO A N 1
ATOM 700 C CA . PRO A 1 97 ? -14.153 1.550 7.525 1.00 93.19 97 PRO A CA 1
ATOM 701 C C . PRO A 1 97 ? -13.625 2.248 8.780 1.00 93.19 97 PRO A C 1
ATOM 703 O O . PRO A 1 97 ? -12.494 2.003 9.185 1.00 93.19 97 PRO A O 1
ATOM 706 N N . ALA A 1 98 ? -14.477 2.995 9.486 1.00 92.19 98 ALA A N 1
ATOM 707 C CA . ALA A 1 98 ? -14.114 3.669 10.733 1.00 92.19 98 ALA A CA 1
ATOM 708 C C . ALA A 1 98 ? -13.747 2.716 11.892 1.00 92.19 98 ALA A C 1
ATOM 710 O O . ALA A 1 98 ? -13.102 3.145 12.846 1.00 92.19 98 ALA A O 1
ATOM 711 N N . GLN A 1 99 ? -14.149 1.443 11.814 1.00 93.31 99 GLN A N 1
ATOM 712 C CA . GLN A 1 99 ? -13.811 0.379 12.770 1.00 93.31 99 GLN A CA 1
ATOM 713 C C . GLN A 1 99 ? -12.652 -0.500 12.276 1.00 93.31 99 GLN A C 1
ATOM 715 O O . GLN A 1 99 ? -12.249 -1.443 12.952 1.00 93.31 99 GLN A O 1
ATOM 720 N N . THR A 1 100 ? -12.126 -0.212 11.086 1.00 95.25 100 THR A N 1
ATOM 721 C CA . THR A 1 100 ? -11.022 -0.937 10.463 1.00 95.25 100 THR A CA 1
ATOM 722 C C . THR A 1 100 ? -9.761 -0.089 10.565 1.00 95.25 100 THR A C 1
ATOM 724 O O . THR A 1 100 ? -9.790 1.103 10.259 1.00 95.25 100 THR A O 1
ATOM 727 N N . LEU A 1 101 ? -8.652 -0.703 10.980 1.00 96.06 101 LEU A N 1
ATOM 728 C CA . LEU A 1 101 ? -7.359 -0.035 11.078 1.00 96.06 101 LEU A CA 1
ATOM 729 C C . LEU A 1 101 ? -6.322 -0.732 10.205 1.00 96.06 101 LEU A C 1
ATOM 731 O O . LEU A 1 101 ? -6.142 -1.946 10.292 1.00 96.06 101 LEU A O 1
ATOM 735 N N . VAL A 1 102 ? -5.615 0.058 9.403 1.00 96.50 102 VAL A N 1
ATOM 736 C CA . VAL A 1 102 ? -4.419 -0.363 8.672 1.00 96.50 102 VAL A CA 1
ATOM 737 C C . VAL A 1 102 ? -3.174 0.172 9.373 1.00 96.50 102 VAL A C 1
ATOM 739 O O . VAL A 1 102 ? -3.178 1.275 9.922 1.00 96.50 102 VAL A O 1
ATOM 742 N N . ALA A 1 103 ? -2.098 -0.609 9.362 1.00 97.19 103 ALA A N 1
ATOM 743 C CA . ALA A 1 103 ? -0.799 -0.200 9.878 1.00 97.19 103 ALA A CA 1
ATOM 744 C C . ALA A 1 103 ? 0.277 -0.476 8.828 1.00 97.19 103 ALA A C 1
ATOM 746 O O . ALA A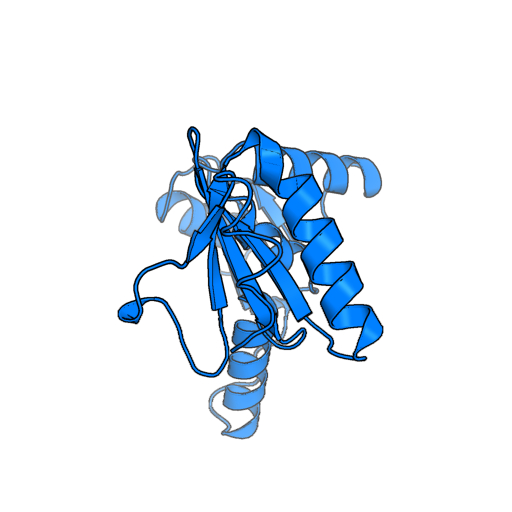 1 103 ? 0.214 -1.502 8.150 1.00 97.19 103 ALA A O 1
ATOM 747 N N . GLY A 1 104 ? 1.243 0.428 8.692 1.00 96.06 104 GLY A N 1
ATOM 748 C CA . GLY A 1 104 ? 2.274 0.330 7.663 1.00 96.06 104 GLY A CA 1
ATOM 749 C C . GLY A 1 104 ? 3.561 1.044 8.041 1.00 96.06 104 GLY A C 1
ATOM 750 O O . GLY A 1 104 ? 3.562 1.963 8.866 1.00 96.06 104 GLY A O 1
ATOM 751 N N . ASP A 1 105 ? 4.652 0.596 7.432 1.00 96.06 105 ASP A N 1
ATOM 752 C CA . ASP A 1 105 ? 6.007 1.086 7.674 1.00 96.06 105 ASP A CA 1
ATOM 753 C C . ASP A 1 105 ? 6.775 1.385 6.381 1.00 96.06 105 ASP A C 1
ATOM 755 O O . ASP A 1 105 ? 7.833 1.998 6.446 1.00 96.06 105 ASP A O 1
ATOM 759 N N . SER A 1 106 ? 6.286 0.998 5.202 1.00 91.44 106 SER A N 1
ATOM 760 C CA . SER A 1 106 ? 7.037 1.181 3.956 1.00 91.44 106 SER A CA 1
ATOM 761 C C . SER A 1 106 ? 6.168 1.635 2.786 1.00 91.44 106 SER A C 1
ATOM 763 O O . SER A 1 106 ? 4.938 1.644 2.850 1.00 91.44 106 SER A O 1
ATOM 765 N N . GLY A 1 107 ? 6.807 2.002 1.672 1.00 86.69 107 GLY A N 1
ATOM 766 C CA . GLY A 1 107 ? 6.101 2.468 0.475 1.00 86.69 107 GLY A CA 1
ATOM 767 C C . GLY A 1 107 ? 5.084 1.462 -0.087 1.00 86.69 107 GLY A C 1
ATOM 768 O O . GLY A 1 107 ? 4.079 1.857 -0.673 1.00 86.69 107 GLY A O 1
ATOM 769 N N . ASN A 1 108 ? 5.273 0.157 0.145 1.00 85.56 108 ASN A N 1
ATOM 770 C CA . ASN A 1 108 ? 4.318 -0.863 -0.303 1.00 85.56 108 ASN A CA 1
ATOM 771 C C . ASN A 1 108 ? 2.992 -0.860 0.494 1.00 85.56 108 ASN A C 1
ATOM 773 O O . ASN A 1 108 ? 2.048 -1.555 0.110 1.00 85.56 108 ASN A O 1
ATOM 777 N N . ASP A 1 109 ? 2.920 -0.096 1.588 1.00 92.38 109 ASP A N 1
ATOM 778 C CA . ASP A 1 109 ? 1.729 0.077 2.416 1.00 92.38 109 ASP A CA 1
ATOM 779 C C . ASP A 1 109 ? 0.893 1.290 2.005 1.00 92.38 109 ASP A C 1
ATOM 781 O O . ASP A 1 109 ? -0.268 1.369 2.398 1.00 92.38 109 ASP A O 1
ATOM 785 N N . ILE A 1 110 ? 1.434 2.204 1.187 1.00 91.88 110 ILE A N 1
ATOM 786 C CA . ILE A 1 110 ? 0.777 3.462 0.784 1.00 91.88 110 ILE A CA 1
ATOM 787 C C . ILE A 1 110 ? -0.657 3.220 0.300 1.00 91.88 110 ILE A C 1
ATOM 789 O O . ILE A 1 110 ? -1.580 3.914 0.719 1.00 91.88 110 ILE A O 1
ATOM 793 N N . ALA A 1 111 ? -0.873 2.185 -0.517 1.00 90.00 111 ALA A N 1
ATOM 794 C CA . ALA A 1 111 ? -2.192 1.859 -1.054 1.00 90.00 111 ALA A CA 1
ATOM 795 C C . ALA A 1 111 ? -3.241 1.541 0.031 1.00 90.00 111 ALA A C 1
ATOM 797 O O . ALA A 1 111 ? -4.423 1.788 -0.187 1.00 90.00 111 ALA A O 1
ATOM 798 N N . MET A 1 112 ? -2.839 1.021 1.199 1.00 92.56 112 MET A N 1
ATOM 799 C CA . MET A 1 112 ? -3.760 0.812 2.326 1.00 92.56 112 MET A CA 1
ATOM 800 C C . MET A 1 112 ? -4.264 2.125 2.907 1.00 92.56 112 MET A C 1
ATOM 802 O O . MET A 1 112 ? -5.406 2.194 3.345 1.00 92.56 112 MET A O 1
ATOM 806 N N . PHE A 1 113 ? -3.423 3.156 2.903 1.00 92.56 113 PHE A N 1
ATOM 807 C CA . PHE A 1 113 ? -3.795 4.468 3.403 1.00 92.56 113 PHE A CA 1
ATOM 808 C C . PHE A 1 113 ? -4.536 5.277 2.340 1.00 92.56 113 PHE A C 1
ATOM 810 O O . PHE A 1 113 ? -5.536 5.901 2.667 1.00 92.56 113 PHE A O 1
ATOM 817 N N . ALA A 1 114 ? -4.099 5.252 1.081 1.00 88.75 114 ALA A N 1
ATOM 818 C CA . ALA A 1 114 ? -4.717 6.013 -0.008 1.00 88.75 114 ALA A CA 1
ATOM 819 C C . ALA A 1 114 ? -6.059 5.430 -0.494 1.00 88.75 114 ALA A C 1
ATOM 821 O O . ALA A 1 114 ? -6.875 6.155 -1.051 1.00 88.75 114 ALA A O 1
ATOM 822 N N . GLY A 1 115 ? -6.278 4.122 -0.316 1.00 76.56 115 GLY A N 1
ATOM 823 C CA . GLY A 1 115 ? -7.361 3.389 -0.978 1.00 76.56 115 GLY A CA 1
ATOM 824 C C . GLY A 1 115 ? -8.766 3.567 -0.398 1.00 76.56 115 GLY A C 1
ATOM 825 O O . GLY A 1 115 ? -9.724 3.184 -1.066 1.00 76.56 115 GLY A O 1
ATOM 826 N N . GLY A 1 116 ? -8.928 4.120 0.807 1.00 84.25 116 GLY A N 1
ATOM 827 C CA . GLY A 1 116 ? -10.253 4.223 1.422 1.00 84.25 116 GLY A CA 1
ATOM 828 C C . GLY A 1 116 ? -10.314 4.998 2.734 1.00 84.25 116 GLY A C 1
ATOM 829 O O . GLY A 1 116 ? -9.360 5.662 3.142 1.00 84.25 116 GLY A O 1
ATOM 830 N N . ASP A 1 117 ? -11.466 4.885 3.395 1.00 91.00 117 ASP A N 1
ATOM 831 C CA . ASP A 1 117 ? -11.841 5.652 4.592 1.00 91.00 117 ASP A CA 1
ATOM 832 C C . ASP A 1 117 ? -11.443 4.956 5.904 1.00 91.00 117 ASP A C 1
ATOM 834 O O . ASP A 1 117 ? -11.921 5.294 6.991 1.00 91.00 117 ASP A O 1
ATOM 838 N N . GLU A 1 118 ? -10.595 3.930 5.818 1.00 94.31 118 GLU A N 1
ATOM 839 C CA . GLU A 1 118 ? -10.089 3.230 6.989 1.00 94.31 118 GLU A CA 1
ATOM 840 C C . GLU A 1 118 ? -9.186 4.126 7.845 1.00 94.31 118 GLU A C 1
ATOM 842 O O . GLU A 1 118 ? -8.508 5.047 7.363 1.00 94.31 118 GLU A O 1
ATOM 847 N N . ARG A 1 119 ? -9.157 3.827 9.147 1.00 95.31 119 ARG A N 1
ATOM 848 C CA . ARG A 1 119 ? -8.208 4.440 10.075 1.00 95.31 119 ARG A CA 1
ATOM 849 C C . ARG A 1 119 ? -6.805 3.910 9.786 1.00 95.31 119 ARG A C 1
ATOM 851 O O . ARG A 1 119 ? -6.635 2.736 9.469 1.00 95.31 119 ARG A O 1
ATOM 858 N N . GLY A 1 120 ? -5.793 4.758 9.914 1.00 95.88 120 GLY A N 1
ATOM 859 C CA . GLY A 1 120 ? -4.420 4.416 9.550 1.00 95.88 120 GLY A CA 1
ATOM 860 C C . GLY A 1 120 ? -3.410 4.748 10.638 1.00 95.88 120 GLY A C 1
ATOM 861 O O . GLY A 1 120 ? -3.474 5.813 11.249 1.00 95.88 120 GLY A O 1
ATOM 862 N N . VAL A 1 121 ? -2.433 3.865 10.833 1.00 97.69 121 VAL A N 1
ATOM 863 C CA . VAL A 1 121 ? -1.256 4.112 11.671 1.00 97.69 121 VAL A CA 1
ATOM 864 C C . VAL A 1 121 ? 0.013 3.932 10.850 1.00 97.69 121 VAL A C 1
ATOM 866 O O . VAL A 1 121 ? 0.347 2.826 10.431 1.00 97.69 121 VAL A O 1
ATOM 869 N N . VAL A 1 122 ? 0.750 5.021 10.663 1.00 97.31 122 VAL A N 1
ATOM 870 C CA . VAL A 1 122 ? 2.145 4.971 10.218 1.00 97.31 122 VAL A CA 1
ATOM 871 C C . VAL A 1 122 ? 3.007 4.837 11.471 1.00 97.31 122 VAL A C 1
ATOM 873 O O . VAL A 1 122 ? 2.927 5.682 12.364 1.00 97.31 122 VAL A O 1
ATOM 876 N N . VAL A 1 123 ? 3.768 3.748 11.587 1.00 98.50 123 VAL A N 1
ATOM 877 C CA . VAL A 1 123 ? 4.581 3.474 12.788 1.00 98.50 123 VAL A CA 1
ATOM 878 C C . VAL A 1 123 ? 5.860 4.315 12.807 1.00 98.50 123 VAL A C 1
ATOM 880 O O . VAL A 1 123 ? 6.384 4.676 11.759 1.00 98.50 123 VAL A O 1
ATOM 883 N N . GLY A 1 124 ? 6.417 4.578 13.991 1.00 97.81 124 GLY A N 1
ATOM 884 C CA . GLY A 1 124 ? 7.561 5.486 14.173 1.00 97.81 124 GLY A CA 1
ATOM 885 C C . GLY A 1 124 ? 8.899 5.003 13.596 1.00 97.81 124 GLY A C 1
ATOM 886 O O . GLY A 1 124 ? 9.915 5.682 13.721 1.00 97.81 124 GLY A O 1
ATOM 887 N N . ASN A 1 125 ? 8.937 3.815 12.990 1.00 96.94 125 ASN A N 1
ATOM 888 C CA . ASN A 1 125 ? 10.068 3.308 12.209 1.00 96.94 125 ASN A CA 1
ATOM 889 C C . ASN A 1 125 ? 9.755 3.228 10.705 1.00 96.94 125 ASN A C 1
ATOM 891 O O . ASN A 1 125 ? 10.377 2.426 10.009 1.00 96.94 125 ASN A O 1
ATOM 895 N N . ALA A 1 126 ? 8.782 4.008 10.227 1.00 96.75 126 ALA A N 1
ATOM 896 C CA . ALA A 1 126 ? 8.429 4.054 8.818 1.00 96.75 126 ALA A CA 1
ATOM 897 C C . ALA A 1 126 ? 9.583 4.568 7.941 1.00 96.75 126 ALA A C 1
ATOM 899 O O . ALA A 1 126 ? 10.371 5.428 8.338 1.00 96.75 126 ALA A O 1
ATOM 900 N N . GLN A 1 127 ? 9.671 4.015 6.736 1.00 93.56 127 GLN A N 1
ATOM 901 C CA . GLN A 1 127 ? 10.653 4.343 5.712 1.00 93.56 127 GLN A CA 1
ATOM 902 C C . GLN A 1 127 ? 10.285 5.647 4.997 1.00 93.56 127 GLN A C 1
ATOM 904 O O . GLN A 1 127 ? 9.120 6.062 4.988 1.00 93.56 127 GLN A O 1
ATOM 909 N N . ALA A 1 128 ? 11.289 6.281 4.386 1.00 91.12 128 ALA A N 1
ATOM 910 C CA . ALA A 1 128 ? 11.169 7.601 3.773 1.00 91.12 128 ALA A CA 1
ATOM 911 C C . ALA A 1 128 ? 10.022 7.674 2.757 1.00 91.12 128 ALA A C 1
ATOM 913 O O . ALA A 1 128 ? 9.257 8.625 2.781 1.00 91.12 128 ALA A O 1
ATOM 914 N N . GLU A 1 129 ? 9.816 6.635 1.950 1.00 90.56 129 GLU A N 1
ATOM 915 C CA . GLU A 1 129 ? 8.781 6.612 0.916 1.00 90.56 129 GLU A CA 1
ATOM 916 C C . GLU A 1 129 ? 7.365 6.779 1.490 1.00 90.56 129 GLU A C 1
ATOM 918 O O . GLU A 1 129 ? 6.541 7.495 0.921 1.00 90.56 129 GLU A O 1
ATOM 923 N N . LEU A 1 130 ? 7.072 6.136 2.627 1.00 93.31 130 LEU A N 1
ATOM 924 C CA . LEU A 1 130 ? 5.770 6.262 3.287 1.00 93.31 130 LEU A CA 1
ATOM 925 C C . LEU A 1 130 ? 5.634 7.611 4.005 1.00 93.31 130 LEU A C 1
ATOM 927 O O . LEU A 1 130 ? 4.545 8.186 4.033 1.00 93.31 130 LEU A O 1
ATOM 931 N N . LEU A 1 131 ? 6.729 8.123 4.572 1.00 95.19 131 LEU A N 1
ATOM 932 C CA . LEU A 1 131 ? 6.757 9.427 5.237 1.00 95.19 131 LEU A CA 1
ATOM 933 C C . LEU A 1 131 ? 6.586 10.583 4.246 1.00 95.19 131 LEU A C 1
ATOM 935 O O . LEU A 1 131 ? 5.819 11.504 4.522 1.00 95.19 131 LEU A O 1
ATOM 939 N N . ASP A 1 132 ? 7.242 10.507 3.091 1.00 94.69 132 ASP A N 1
ATOM 940 C CA . ASP A 1 132 ? 7.145 11.482 2.006 1.00 94.69 132 ASP A CA 1
ATOM 941 C C . ASP A 1 132 ? 5.720 11.521 1.450 1.00 94.69 132 ASP A C 1
ATOM 943 O O . ASP A 1 132 ? 5.137 12.598 1.307 1.00 94.69 132 ASP A O 1
ATOM 947 N N . TRP A 1 133 ? 5.120 10.346 1.218 1.00 94.12 133 TRP A N 1
ATOM 948 C CA . TRP A 1 133 ? 3.709 10.247 0.845 1.00 94.12 133 TRP A CA 1
ATOM 949 C C . TRP A 1 133 ? 2.804 10.886 1.907 1.00 94.12 133 TRP A C 1
ATOM 951 O O . TRP A 1 133 ? 1.982 11.741 1.584 1.00 94.12 133 TRP A O 1
ATOM 961 N N . LEU A 1 134 ? 2.992 10.547 3.187 1.00 94.25 134 LEU A N 1
ATOM 962 C CA . LEU A 1 134 ? 2.182 11.097 4.275 1.00 94.25 134 LEU A CA 1
ATOM 963 C C . LEU A 1 134 ? 2.313 12.625 4.384 1.00 94.25 134 LEU A C 1
ATOM 965 O O . LEU A 1 134 ? 1.332 13.313 4.673 1.00 94.25 134 LEU A O 1
ATOM 969 N N . ALA A 1 135 ? 3.516 13.165 4.183 1.00 93.25 135 ALA A N 1
ATOM 970 C CA . ALA A 1 135 ? 3.764 14.601 4.191 1.00 93.25 135 ALA A CA 1
ATOM 971 C C . ALA A 1 135 ? 3.059 15.303 3.021 1.00 93.25 135 ALA A C 1
ATOM 973 O O . ALA A 1 135 ? 2.426 16.340 3.233 1.00 93.25 135 ALA A O 1
ATOM 974 N N . ALA A 1 136 ? 3.117 14.721 1.820 1.00 92.25 136 ALA A N 1
ATOM 975 C CA . ALA A 1 136 ? 2.426 15.235 0.640 1.00 92.25 136 ALA A CA 1
ATOM 976 C C . ALA A 1 136 ? 0.901 15.256 0.836 1.00 92.25 136 ALA A C 1
ATOM 978 O O . ALA A 1 136 ? 0.266 16.282 0.594 1.00 92.25 136 ALA A O 1
ATOM 979 N N . GLU A 1 137 ? 0.325 14.173 1.365 1.00 90.75 137 GLU A N 1
ATOM 980 C CA . GLU A 1 137 ? -1.107 14.108 1.675 1.00 90.75 137 GLU A CA 1
ATOM 981 C C . GLU A 1 137 ? -1.513 15.170 2.700 1.00 90.75 137 GLU A C 1
ATOM 983 O O . GLU A 1 137 ? -2.474 15.904 2.490 1.00 90.75 137 GLU A O 1
ATOM 988 N N . ARG A 1 138 ? -0.744 15.328 3.787 1.00 89.38 138 ARG A N 1
ATOM 989 C CA . ARG A 1 138 ? -1.009 16.370 4.794 1.00 89.38 138 ARG A CA 1
ATOM 990 C C . ARG A 1 138 ? -0.952 17.775 4.208 1.00 89.38 138 ARG A C 1
ATOM 992 O O . ARG A 1 138 ? -1.736 18.624 4.625 1.00 89.38 138 ARG A O 1
ATOM 999 N N . ALA A 1 139 ? -0.027 18.038 3.288 1.00 87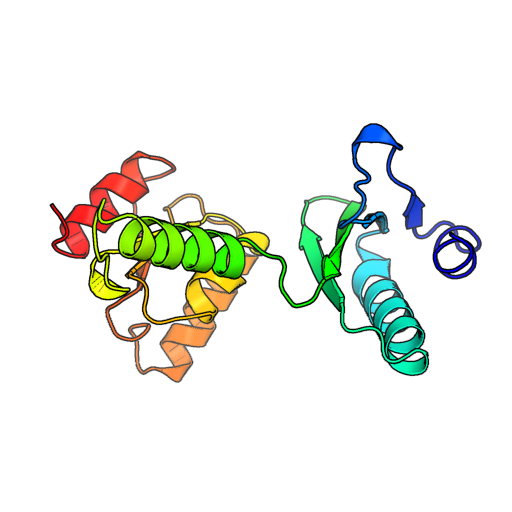.94 139 ALA A N 1
ATOM 1000 C CA . ALA A 1 139 ? 0.059 19.331 2.621 1.00 87.94 139 ALA A CA 1
ATOM 1001 C C . ALA A 1 139 ? -1.185 19.596 1.757 1.00 87.94 139 ALA A C 1
ATOM 1003 O O . ALA A 1 139 ? -1.708 20.710 1.772 1.00 87.94 139 ALA A O 1
ATOM 1004 N N . ALA A 1 140 ? -1.697 18.570 1.072 1.00 84.88 140 ALA A N 1
ATOM 1005 C CA . ALA A 1 140 ? -2.906 18.667 0.259 1.00 84.88 140 ALA A CA 1
ATOM 1006 C C . ALA A 1 140 ? -4.182 18.896 1.093 1.00 84.88 140 ALA A C 1
ATOM 1008 O O . ALA A 1 140 ? -5.105 19.560 0.627 1.00 84.88 140 ALA A O 1
ATOM 1009 N N . THR A 1 141 ? -4.233 18.391 2.330 1.00 78.50 141 THR A N 1
ATOM 1010 C CA . THR A 1 141 ? -5.432 18.414 3.190 1.00 78.50 141 THR A CA 1
ATOM 1011 C C . THR A 1 141 ? -5.363 19.402 4.364 1.00 78.50 141 THR A C 1
ATOM 1013 O O . THR A 1 141 ? -6.199 19.350 5.267 1.00 78.50 141 THR A O 1
ATOM 1016 N N . GLY A 1 142 ? -4.380 20.308 4.399 1.00 70.25 142 GLY A N 1
ATOM 1017 C CA . GLY A 1 142 ? -4.292 21.345 5.438 1.00 70.25 142 GLY A CA 1
ATOM 1018 C C . GLY A 1 142 ? -3.797 20.858 6.809 1.00 70.25 142 GLY A C 1
ATOM 1019 O O . GLY A 1 142 ? -4.153 21.433 7.834 1.00 70.25 142 GLY A O 1
ATOM 1020 N N . GLY A 1 143 ? -2.963 19.814 6.848 1.00 60.53 143 GLY A N 1
ATOM 1021 C CA . GLY A 1 143 ? -2.185 19.413 8.031 1.00 60.53 143 GLY A CA 1
ATOM 1022 C C . GLY A 1 143 ? -2.612 18.104 8.698 1.00 60.53 143 GLY A C 1
ATOM 1023 O O . GLY A 1 143 ? -1.854 17.549 9.493 1.00 60.53 143 GLY A O 1
ATOM 1024 N N . THR A 1 144 ? -3.769 17.544 8.339 1.00 59.34 144 THR A N 1
ATOM 1025 C CA . THR A 1 144 ? -4.169 16.190 8.756 1.00 59.34 144 THR A CA 1
ATOM 1026 C C . THR A 1 144 ? -4.670 15.425 7.549 1.00 59.34 144 THR A C 1
ATOM 1028 O O . THR A 1 144 ? -5.461 15.978 6.795 1.00 59.34 144 THR A O 1
ATOM 1031 N N . VAL A 1 145 ? -4.258 14.167 7.363 1.00 66.00 145 VAL A N 1
ATOM 1032 C CA . VAL A 1 145 ? -4.920 13.279 6.391 1.00 66.00 145 VAL A CA 1
ATOM 1033 C C . VAL A 1 145 ? -6.291 12.933 6.971 1.00 66.00 145 VAL A C 1
ATOM 1035 O O . VAL A 1 145 ? -6.444 11.930 7.668 1.00 66.00 145 VAL A O 1
ATOM 1038 N N . ASP A 1 146 ? -7.228 13.868 6.814 1.00 71.31 146 ASP A N 1
ATOM 1039 C CA . ASP A 1 146 ? -8.634 13.821 7.229 1.00 71.31 146 ASP A CA 1
ATOM 1040 C C . ASP A 1 146 ? -8.887 13.328 8.676 1.00 71.31 146 ASP A C 1
ATOM 1042 O O . ASP A 1 146 ? -9.873 12.666 8.986 1.00 71.31 146 ASP A O 1
ATOM 1046 N N . GLY A 1 147 ? -7.929 13.535 9.590 1.00 81.38 147 GLY A N 1
ATOM 1047 C CA . GLY A 1 147 ? -7.971 13.002 10.963 1.00 81.38 147 GLY A CA 1
ATOM 1048 C C . GLY A 1 147 ? -8.031 11.465 11.092 1.00 81.38 147 GLY A C 1
ATOM 1049 O O . GLY A 1 147 ? -8.154 10.948 12.207 1.00 81.38 147 GLY A O 1
ATOM 1050 N N . ARG A 1 148 ? -7.950 10.709 9.989 1.00 91.25 148 ARG A N 1
ATOM 1051 C CA . ARG A 1 148 ? -8.049 9.239 9.980 1.00 91.25 148 ARG A CA 1
ATOM 1052 C C . ARG A 1 148 ? -6.701 8.538 10.076 1.00 91.25 148 ARG A C 1
ATOM 1054 O O . ARG A 1 148 ? -6.660 7.406 10.551 1.00 91.25 148 ARG A O 1
ATOM 1061 N N . VAL A 1 149 ? -5.618 9.197 9.65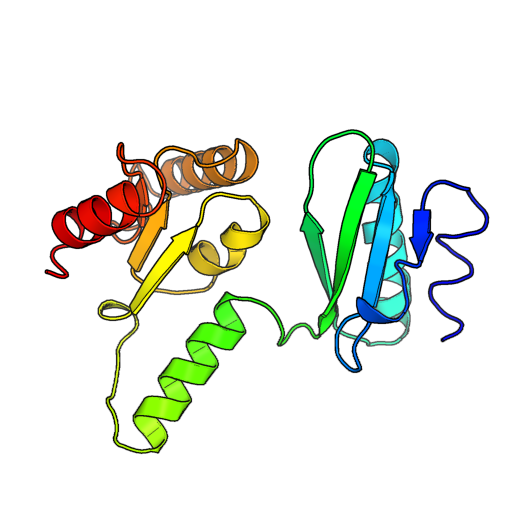6 1.00 94.31 149 VAL A N 1
ATOM 1062 C CA . VAL A 1 149 ? -4.257 8.643 9.705 1.00 94.31 149 VAL A CA 1
ATOM 1063 C C . VAL A 1 149 ? -3.413 9.358 10.753 1.00 94.31 149 VAL A C 1
ATOM 1065 O O . VAL A 1 149 ? -3.265 10.582 10.725 1.00 94.31 149 VAL A O 1
ATOM 1068 N N . VAL A 1 150 ? -2.797 8.585 11.646 1.00 94.94 150 VAL A N 1
ATOM 1069 C CA . VAL A 1 150 ? -1.827 9.074 12.631 1.00 94.94 150 VAL A CA 1
ATOM 1070 C C . VAL A 1 150 ? -0.426 8.574 12.302 1.00 94.94 150 VAL A C 1
ATOM 1072 O O . VAL A 1 150 ? -0.239 7.441 11.868 1.00 94.94 150 VAL A O 1
ATOM 1075 N N . HIS A 1 151 ? 0.563 9.435 12.537 1.00 96.25 151 HIS A N 1
ATOM 1076 C CA . HIS A 1 151 ? 1.964 9.031 12.611 1.00 96.25 151 HIS A CA 1
ATOM 1077 C C . HIS A 1 151 ? 2.297 8.852 14.091 1.00 96.25 151 HIS A C 1
ATOM 1079 O O . HIS A 1 151 ? 2.140 9.803 14.862 1.00 96.25 151 HIS A O 1
ATOM 1085 N N . ALA A 1 152 ? 2.642 7.630 14.483 1.00 97.38 152 ALA A N 1
ATOM 1086 C CA . ALA A 1 152 ? 2.974 7.282 15.858 1.00 97.38 152 ALA A CA 1
ATOM 1087 C C . ALA A 1 152 ? 4.463 7.515 16.141 1.00 97.38 152 ALA A C 1
ATOM 1089 O O . ALA A 1 152 ? 5.297 7.345 15.254 1.00 97.38 152 ALA A O 1
ATOM 1090 N N . ASP A 1 153 ? 4.792 7.837 17.389 1.00 97.62 153 ASP A N 1
ATOM 1091 C CA . ASP A 1 153 ? 6.182 7.931 17.851 1.00 97.62 153 ASP A CA 1
ATOM 1092 C C . ASP A 1 153 ? 6.747 6.530 18.164 1.00 97.62 153 ASP A C 1
ATOM 1094 O O . ASP A 1 153 ? 7.927 6.233 17.954 1.00 97.62 153 ASP A O 1
ATOM 1098 N N . GLY A 1 154 ? 5.884 5.631 18.640 1.00 97.81 154 GLY A N 1
ATOM 1099 C CA . GLY A 1 154 ? 6.190 4.236 18.905 1.00 97.81 154 GLY A CA 1
ATOM 1100 C C . GLY A 1 154 ? 6.553 3.460 17.639 1.00 97.81 154 GLY A C 1
ATOM 1101 O O . GLY A 1 154 ? 5.923 3.580 16.588 1.00 97.81 154 GLY A O 1
ATOM 1102 N N . LYS A 1 155 ? 7.558 2.594 17.758 1.00 98.25 155 LYS A N 1
ATOM 1103 C CA . LYS A 1 155 ? 8.028 1.725 16.671 1.00 98.25 155 LYS A CA 1
ATOM 1104 C C . LYS A 1 155 ? 7.295 0.387 16.683 1.00 98.25 155 LYS A C 1
ATOM 1106 O O . LYS A 1 155 ? 6.930 -0.120 17.747 1.00 98.25 155 LYS A O 1
ATOM 1111 N N . CYS A 1 156 ? 7.124 -0.211 15.509 1.00 97.38 156 CYS A N 1
ATOM 1112 C CA . CYS A 1 156 ? 6.516 -1.526 15.327 1.00 97.38 156 CYS A CA 1
ATOM 1113 C C . CYS A 1 156 ? 5.166 -1.628 16.075 1.00 97.38 156 CYS A C 1
ATOM 1115 O O . CYS A 1 156 ? 4.328 -0.730 15.992 1.00 97.38 156 CYS A O 1
ATOM 1117 N N . ALA A 1 157 ? 4.961 -2.693 16.858 1.00 98.25 157 ALA A N 1
ATOM 1118 C CA . ALA A 1 157 ? 3.734 -2.913 17.623 1.00 98.25 157 ALA A CA 1
ATOM 1119 C C . ALA A 1 157 ? 3.426 -1.801 18.646 1.00 98.25 157 ALA A C 1
ATOM 1121 O O . ALA A 1 157 ? 2.255 -1.516 18.894 1.00 98.25 157 ALA A O 1
ATOM 1122 N N . ALA A 1 158 ? 4.444 -1.136 19.209 1.00 98.44 158 ALA A N 1
ATOM 1123 C CA . ALA A 1 158 ? 4.218 -0.019 20.128 1.00 98.44 158 ALA A CA 1
ATOM 1124 C C . ALA A 1 158 ? 3.516 1.151 19.419 1.00 98.44 158 ALA A C 1
ATOM 1126 O O . ALA A 1 158 ? 2.607 1.752 19.989 1.00 98.44 158 ALA A O 1
ATOM 1127 N N . GLY A 1 159 ? 3.872 1.406 18.154 1.00 98.31 159 GLY A N 1
ATOM 1128 C CA . GLY A 1 159 ? 3.213 2.409 17.317 1.00 98.31 159 GLY A CA 1
ATOM 1129 C C . GLY A 1 159 ? 1.755 2.074 17.025 1.00 98.31 159 GLY A C 1
ATOM 1130 O O . GLY A 1 159 ? 0.904 2.957 17.062 1.00 98.31 159 GLY A O 1
ATOM 1131 N N . ILE A 1 160 ? 1.435 0.793 16.819 1.00 98.38 160 ILE A N 1
ATOM 1132 C CA . ILE A 1 160 ? 0.049 0.340 16.613 1.00 98.38 160 ILE A CA 1
ATOM 1133 C C . ILE A 1 160 ? -0.799 0.615 17.863 1.00 98.38 160 ILE A C 1
ATOM 1135 O O . ILE A 1 160 ? -1.879 1.194 17.757 1.00 98.38 160 ILE A O 1
ATOM 1139 N N . LEU A 1 161 ? -0.306 0.250 19.052 1.00 98.44 161 LEU A N 1
ATOM 1140 C CA . LEU A 1 161 ? -1.014 0.487 20.318 1.00 98.44 161 LEU A CA 1
ATOM 1141 C C . LEU A 1 161 ? -1.223 1.977 20.596 1.00 98.44 161 LEU A C 1
ATOM 1143 O O . LEU A 1 161 ? -2.276 2.393 21.073 1.00 98.44 161 LEU A O 1
ATOM 1147 N N . GLU A 1 162 ? -0.209 2.787 20.319 1.00 98.19 162 GLU A N 1
ATOM 1148 C CA . GLU A 1 162 ? -0.305 4.238 20.410 1.00 98.19 162 GLU A CA 1
ATOM 1149 C C . GLU A 1 162 ? -1.342 4.797 19.431 1.00 98.19 162 GLU A C 1
ATOM 1151 O O . GLU A 1 162 ? -2.197 5.592 19.825 1.00 98.19 162 GLU A O 1
ATOM 1156 N N . GLY A 1 163 ? -1.308 4.342 18.179 1.00 97.00 163 GLY A N 1
ATOM 1157 C CA . GLY A 1 163 ? -2.234 4.766 17.141 1.00 97.00 163 GLY A CA 1
ATOM 1158 C C . GLY A 1 163 ? -3.687 4.436 17.472 1.00 97.00 163 GLY A C 1
ATOM 1159 O O . GLY A 1 163 ? -4.540 5.315 17.367 1.00 97.00 163 GLY A O 1
ATOM 1160 N N . LEU A 1 164 ? -3.960 3.226 17.974 1.00 97.44 164 LEU A N 1
ATOM 1161 C CA . LEU A 1 164 ? -5.287 2.820 18.453 1.00 97.44 164 LEU A CA 1
ATOM 1162 C C . LEU A 1 164 ? -5.836 3.785 19.517 1.00 97.44 164 LEU A C 1
ATOM 1164 O O . LEU A 1 164 ? -6.989 4.206 19.421 1.00 97.44 164 LEU A O 1
ATOM 1168 N N . ARG A 1 165 ? -5.005 4.196 20.487 1.00 97.38 165 ARG A N 1
ATOM 1169 C CA . ARG A 1 165 ? -5.399 5.173 21.520 1.00 97.38 165 ARG A CA 1
ATOM 1170 C C . ARG A 1 165 ? -5.636 6.565 20.936 1.00 97.38 165 ARG A C 1
ATOM 1172 O O . ARG A 1 165 ? -6.652 7.187 21.235 1.00 97.38 165 ARG A O 1
ATOM 1179 N N . ARG A 1 166 ? -4.731 7.061 20.080 1.00 95.75 166 ARG A N 1
ATOM 1180 C CA . ARG A 1 166 ? -4.862 8.389 19.439 1.00 95.75 166 ARG A CA 1
ATOM 1181 C C . ARG A 1 166 ? -6.117 8.481 18.564 1.00 95.75 166 ARG A C 1
ATOM 1183 O O . ARG A 1 166 ? -6.741 9.536 18.502 1.00 95.75 166 ARG A O 1
ATOM 1190 N N . LEU A 1 167 ? -6.507 7.370 17.943 1.00 95.00 167 LEU A N 1
ATOM 1191 C CA . LEU A 1 167 ? -7.700 7.245 17.104 1.00 95.00 167 LEU A CA 1
ATOM 1192 C C . LEU A 1 167 ? -8.973 6.886 17.884 1.00 95.00 167 LEU A C 1
ATOM 1194 O O . LEU A 1 167 ? -10.037 6.796 17.274 1.00 95.00 167 LEU A O 1
ATOM 1198 N N . ARG A 1 168 ? -8.884 6.716 19.213 1.00 94.88 168 ARG A N 1
ATOM 1199 C CA . ARG A 1 168 ? -10.000 6.349 20.106 1.00 94.88 168 ARG A CA 1
ATOM 1200 C C . ARG A 1 168 ? -10.696 5.045 19.700 1.00 94.88 168 ARG A C 1
ATOM 1202 O O . ARG A 1 168 ? -11.920 4.952 19.721 1.00 94.88 168 ARG A O 1
ATOM 1209 N N . MET A 1 169 ? -9.906 4.054 19.301 1.00 93.12 169 MET A N 1
ATOM 1210 C CA . MET A 1 169 ? -10.392 2.720 18.932 1.00 93.12 169 MET A CA 1
ATOM 1211 C C . MET A 1 169 ? -10.322 1.714 20.090 1.00 93.12 169 MET A C 1
ATOM 1213 O O . MET A 1 169 ? -10.889 0.630 19.975 1.00 93.12 169 MET A O 1
ATOM 1217 N N . VAL A 1 170 ? -9.626 2.070 21.177 1.00 89.00 170 VAL A N 1
ATOM 1218 C CA . VAL A 1 170 ? -9.497 1.330 22.445 1.00 89.00 170 VAL A CA 1
ATOM 1219 C C . VAL A 1 170 ? -9.403 2.292 23.621 1.00 89.00 170 VAL A C 1
ATOM 1221 O O . VAL A 1 170 ? -9.040 3.470 23.381 1.00 89.00 170 VAL A O 1
#

Sequence (170 aa):
MAVAQSVIVDTGLGHWRPAFEQTAYKIVLGVNATAVKAVMAAVEAQLGARGIGAQLICCGVGDWRYLDVASTAAGKWSAMAHVRRRLGAVGVGDFAPAQTLVAGDSGNDIAMFAGGDERGVVVGNAQAELLDWLAAERAATGGTVDGRVVHADGKCAAGILEGLRRLRMV

Secondary structure (DSSP, 8-state):
--TTHHHHTTTSSEEEPPGGG-BTTEEEEEEETTTHHHHHHHHHHHHHTTT--EEEEEE--TTEEEEEEEETT-SHHHHHHHHHHHHHHTTS----GGG-EEEE-SGGGHHHHHTSS-EEEE-TT--HHHHHHHHHHHHHTTSSSTTTEEE-SS-HHHHHHHHHHHTT--

Radius of gyration: 18.24 Å; chains: 1; bounding box: 44×42×48 Å

pLDDT: mean 88.04, std 12.34, range [39.5, 98.5]

Organism: Porphyra umbilicalis (NCBI:txid2786)